Protein AF-A0A6J8BU04-F1 (afdb_monomer_lite)

Structure (mmCIF, N/CA/C/O backbone):
data_AF-A0A6J8BU04-F1
#
_entry.id   AF-A0A6J8BU04-F1
#
loop_
_atom_site.group_PDB
_atom_site.id
_atom_site.type_symbol
_atom_site.label_atom_id
_atom_site.label_alt_id
_atom_site.label_comp_id
_atom_site.label_asym_id
_atom_site.label_entity_id
_atom_site.label_seq_id
_atom_site.pdbx_PDB_ins_code
_atom_site.Cartn_x
_atom_site.Cartn_y
_atom_site.Cartn_z
_atom_site.occupancy
_atom_site.B_iso_or_equiv
_atom_site.auth_seq_id
_atom_site.auth_comp_id
_atom_site.auth_asym_id
_atom_site.auth_atom_id
_atom_site.pdbx_PDB_model_num
ATOM 1 N N . MET A 1 1 ? 38.147 21.044 -50.755 1.00 55.94 1 MET A N 1
ATOM 2 C CA . MET A 1 1 ? 38.064 19.935 -49.770 1.00 55.94 1 MET A CA 1
ATOM 3 C C . MET A 1 1 ? 37.287 20.345 -48.526 1.00 55.94 1 MET A C 1
ATOM 5 O O . MET A 1 1 ? 36.680 19.470 -47.942 1.00 55.94 1 MET A O 1
ATOM 9 N N . SER A 1 2 ? 37.240 21.634 -48.174 1.00 59.62 2 SER A N 1
ATOM 10 C CA . SER A 1 2 ? 36.394 22.195 -47.107 1.00 59.62 2 SER A CA 1
ATOM 11 C C . SER A 1 2 ? 34.892 22.195 -47.429 1.00 59.62 2 SER A C 1
ATOM 13 O O . SER A 1 2 ? 34.082 21.937 -46.553 1.00 59.62 2 SER A O 1
ATOM 15 N N . ASP A 1 3 ? 34.509 22.397 -48.694 1.00 59.50 3 ASP A N 1
ATOM 16 C CA . ASP A 1 3 ? 33.094 22.616 -49.050 1.00 59.50 3 ASP A CA 1
ATOM 17 C C . ASP A 1 3 ? 32.226 21.342 -48.978 1.00 59.50 3 ASP A C 1
ATOM 19 O O . ASP A 1 3 ? 31.015 21.415 -48.807 1.00 59.50 3 ASP A O 1
ATOM 23 N N . VAL A 1 4 ? 32.844 20.158 -49.070 1.00 63.56 4 VAL A N 1
ATOM 24 C CA . VAL A 1 4 ? 32.139 18.861 -48.992 1.00 63.56 4 VAL A CA 1
ATOM 25 C C . VAL A 1 4 ? 31.807 18.496 -47.542 1.00 63.56 4 VAL A C 1
ATOM 27 O O . VAL A 1 4 ? 30.801 17.841 -47.276 1.00 63.56 4 VAL A O 1
ATOM 30 N N . GLU A 1 5 ? 32.637 18.932 -46.593 1.00 63.62 5 GLU A N 1
ATOM 31 C CA . GLU A 1 5 ? 32.407 18.703 -45.165 1.00 63.62 5 GLU A CA 1
ATOM 32 C C . GLU A 1 5 ? 31.287 19.613 -44.642 1.00 63.62 5 GLU A C 1
ATOM 34 O O . GLU A 1 5 ? 30.435 19.157 -43.879 1.00 63.62 5 GLU A O 1
ATOM 39 N N . ASP A 1 6 ? 31.207 20.854 -45.130 1.00 71.81 6 ASP A N 1
ATOM 40 C CA . ASP A 1 6 ? 30.134 21.793 -44.777 1.00 71.81 6 ASP A CA 1
ATOM 41 C C . ASP A 1 6 ? 28.757 21.343 -45.306 1.00 71.81 6 ASP A C 1
ATOM 43 O O . ASP A 1 6 ? 27.735 21.485 -44.623 1.00 71.81 6 ASP A O 1
ATOM 47 N N . GLU A 1 7 ? 28.708 20.717 -46.485 1.00 80.06 7 GLU A N 1
ATOM 48 C CA . GLU A 1 7 ? 27.471 20.143 -47.028 1.00 80.06 7 GLU A CA 1
ATOM 49 C C . GLU A 1 7 ? 27.013 18.895 -46.248 1.00 80.06 7 GLU A C 1
ATOM 51 O O . GLU A 1 7 ? 25.826 18.722 -45.968 1.00 80.06 7 GLU A O 1
ATOM 56 N N . ALA A 1 8 ? 27.947 18.063 -45.781 1.00 81.12 8 ALA A N 1
ATOM 57 C CA . ALA A 1 8 ? 27.615 16.928 -44.919 1.00 81.12 8 ALA A CA 1
ATOM 58 C C . ALA A 1 8 ? 27.100 17.374 -43.536 1.00 81.12 8 ALA A C 1
ATOM 60 O O . ALA A 1 8 ? 26.143 16.803 -43.009 1.00 81.12 8 ALA A O 1
ATOM 61 N N . VAL A 1 9 ? 27.689 18.421 -42.946 1.00 83.12 9 VAL A N 1
ATOM 62 C CA . VAL A 1 9 ? 27.244 18.959 -41.648 1.00 83.12 9 VAL A CA 1
ATOM 63 C C . VAL A 1 9 ? 25.862 19.607 -41.752 1.00 83.12 9 VAL A C 1
ATOM 65 O O . VAL A 1 9 ? 25.044 19.459 -40.840 1.00 83.12 9 VAL A O 1
ATOM 68 N N . THR A 1 10 ? 25.568 20.298 -42.854 1.00 84.44 10 THR A N 1
ATOM 69 C CA . THR A 1 10 ? 24.240 20.890 -43.085 1.00 84.44 10 THR A CA 1
ATOM 70 C C . THR A 1 10 ? 23.167 19.822 -43.291 1.00 84.44 10 THR A C 1
ATOM 72 O O . THR A 1 10 ? 22.124 19.899 -42.639 1.00 84.44 10 THR A O 1
ATOM 75 N N . GLN A 1 11 ? 23.449 18.767 -44.062 1.00 87.50 11 GLN A N 1
ATOM 76 C CA . GLN A 1 11 ? 22.542 17.621 -44.218 1.00 87.50 11 GLN A CA 1
ATOM 77 C C . GLN A 1 11 ? 22.253 16.917 -42.883 1.00 87.50 11 GLN A C 1
ATOM 79 O O . GLN A 1 11 ? 21.094 16.656 -42.554 1.00 87.50 11 GLN A O 1
ATOM 84 N N . LEU A 1 12 ? 23.284 16.683 -42.063 1.00 88.25 12 LEU A N 1
ATOM 85 C CA . LEU A 1 12 ? 23.114 16.096 -40.729 1.00 88.25 12 LEU A CA 1
ATOM 86 C C . LEU A 1 12 ? 22.276 16.988 -39.807 1.00 88.25 12 LEU A C 1
ATOM 88 O O . LEU A 1 12 ? 21.479 16.488 -39.012 1.00 88.25 12 LEU A O 1
ATOM 92 N N . ARG A 1 13 ? 22.427 18.312 -39.905 1.00 90.25 13 ARG A N 1
ATOM 93 C CA . ARG A 1 13 ? 21.648 19.259 -39.099 1.00 90.25 13 ARG A CA 1
ATOM 94 C C . ARG A 1 13 ? 20.166 19.231 -39.461 1.00 90.25 13 ARG A C 1
ATOM 96 O O . ARG A 1 13 ? 19.329 19.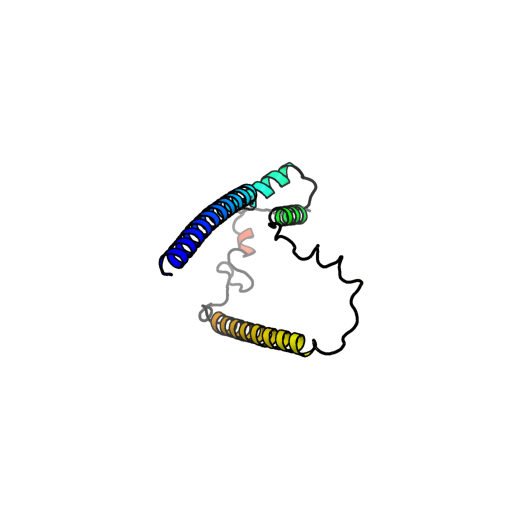206 -38.559 1.00 90.25 13 ARG A O 1
ATOM 103 N N . GLU A 1 14 ? 19.852 19.189 -40.753 1.00 93.06 14 GLU A N 1
ATOM 104 C CA . GLU A 1 14 ? 18.475 19.054 -41.238 1.00 93.06 14 GLU A CA 1
ATOM 105 C C . GLU A 1 14 ? 17.851 17.717 -40.823 1.00 93.06 14 GLU A C 1
ATOM 107 O O . GLU A 1 14 ? 16.676 17.663 -40.454 1.00 93.06 14 GLU A O 1
ATOM 112 N N . GLU A 1 15 ? 18.625 16.633 -40.839 1.00 93.69 15 GLU A N 1
ATOM 113 C CA . GLU A 1 15 ? 18.147 15.314 -40.427 1.00 93.69 15 GLU A CA 1
ATOM 114 C C . GLU A 1 15 ? 17.864 15.247 -38.920 1.00 93.69 15 GLU A C 1
ATOM 116 O O . GLU A 1 15 ? 16.813 14.747 -38.509 1.00 93.69 15 GLU A O 1
ATOM 121 N N . VAL A 1 16 ? 18.722 15.848 -38.089 1.00 93.06 16 VAL A N 1
ATOM 122 C CA . VAL A 1 16 ? 18.469 16.000 -36.645 1.00 93.06 16 VAL A CA 1
ATOM 123 C C . VAL A 1 16 ? 17.201 16.818 -36.386 1.00 93.06 16 VAL A C 1
ATOM 125 O O . VAL A 1 16 ? 16.413 16.465 -35.505 1.00 93.06 16 VAL A O 1
ATOM 128 N N . GLU A 1 17 ? 16.960 17.879 -37.157 1.00 94.19 17 GLU A N 1
ATOM 129 C CA . GLU A 1 17 ? 15.756 18.702 -37.014 1.00 94.19 17 GLU A CA 1
ATOM 130 C C . GLU A 1 17 ? 14.484 17.940 -37.426 1.00 94.19 17 GLU A C 1
ATOM 132 O O . GLU A 1 17 ? 13.478 17.984 -36.710 1.00 94.19 17 GLU A O 1
ATOM 137 N N . ARG A 1 18 ? 14.542 17.139 -38.500 1.00 93.38 18 ARG A N 1
ATOM 138 C CA . ARG A 1 18 ? 13.445 16.233 -38.897 1.00 93.38 18 ARG A CA 1
ATOM 139 C C . ARG A 1 18 ? 13.145 15.190 -37.821 1.00 93.38 18 ARG A C 1
ATOM 141 O O . ARG A 1 18 ? 11.980 14.991 -37.471 1.00 93.38 18 ARG A O 1
ATOM 148 N N . LEU A 1 19 ? 14.176 14.560 -37.257 1.00 91.38 19 LEU A N 1
ATOM 149 C CA . LEU A 1 19 ? 14.015 13.584 -36.176 1.00 91.38 19 LEU A CA 1
ATOM 150 C C . LEU A 1 19 ? 13.428 14.232 -34.913 1.00 91.38 19 LEU A C 1
ATOM 152 O O . LEU A 1 19 ? 12.555 13.645 -34.273 1.00 91.38 19 LEU A O 1
ATOM 156 N N . ALA A 1 20 ? 13.825 15.464 -34.586 1.00 92.25 20 ALA A N 1
ATOM 157 C CA . ALA A 1 20 ? 13.276 16.197 -33.448 1.00 92.25 20 ALA A CA 1
ATOM 158 C C . ALA A 1 20 ? 11.774 16.503 -33.604 1.00 92.25 20 ALA A C 1
ATOM 160 O O . ALA A 1 20 ? 11.029 16.433 -32.624 1.00 92.25 20 ALA A O 1
ATOM 161 N N . VAL A 1 21 ? 11.310 16.815 -34.821 1.00 92.56 21 VAL A N 1
ATOM 162 C CA . VAL A 1 21 ? 9.875 17.000 -35.108 1.00 92.56 21 VAL A CA 1
ATOM 163 C C . VAL A 1 21 ? 9.110 15.685 -34.943 1.00 92.56 21 VAL A C 1
ATOM 165 O O . VAL A 1 21 ? 8.061 15.670 -34.298 1.00 92.56 21 VAL A O 1
ATOM 168 N N . MET A 1 22 ? 9.656 14.571 -35.439 1.00 88.75 22 MET A N 1
ATOM 169 C CA . MET A 1 22 ? 9.027 13.253 -35.290 1.00 88.75 22 MET A CA 1
ATOM 170 C C . MET A 1 22 ? 8.901 12.816 -33.826 1.00 88.75 22 MET A C 1
ATOM 172 O O . MET A 1 22 ? 7.858 12.290 -33.436 1.00 88.75 22 MET A O 1
ATOM 176 N N . VAL A 1 23 ? 9.929 13.054 -33.004 1.00 88.31 23 VAL A N 1
ATOM 177 C CA . VAL A 1 23 ? 9.892 12.734 -31.566 1.00 88.31 23 VAL A CA 1
ATOM 178 C C . VAL A 1 23 ? 8.818 13.558 -30.848 1.00 88.31 23 VAL A C 1
ATOM 180 O O . VAL A 1 23 ? 8.025 12.994 -30.097 1.00 88.31 23 VAL A O 1
ATOM 183 N N . LYS A 1 24 ? 8.703 14.862 -31.142 1.00 89.00 24 LYS A N 1
ATOM 184 C CA . LYS A 1 24 ? 7.641 15.713 -30.568 1.00 89.00 24 LYS A CA 1
ATOM 185 C C . LYS A 1 24 ? 6.238 15.221 -30.929 1.00 89.00 24 LYS A C 1
ATOM 187 O O . LYS A 1 24 ? 5.354 15.206 -30.076 1.00 89.00 24 LYS A O 1
ATOM 192 N N . GLU A 1 25 ? 6.027 14.784 -32.170 1.00 90.56 25 GLU A N 1
ATOM 193 C CA . GLU A 1 25 ? 4.729 14.252 -32.599 1.00 90.56 25 GLU A CA 1
ATOM 194 C C . GLU A 1 25 ? 4.388 12.922 -31.898 1.00 90.56 25 GLU A C 1
ATOM 196 O O . GLU A 1 25 ? 3.223 12.656 -31.582 1.00 90.56 25 GLU A O 1
ATOM 201 N N . GLN A 1 26 ? 5.394 12.085 -31.623 1.00 77.81 26 GLN A N 1
ATOM 202 C CA . GLN A 1 26 ? 5.219 10.862 -30.836 1.00 77.81 26 GLN A CA 1
ATOM 203 C C . GLN A 1 26 ? 4.873 11.169 -29.373 1.00 77.81 26 GLN A C 1
ATOM 205 O O . GLN A 1 26 ? 3.938 10.565 -28.844 1.00 77.81 26 GLN A O 1
ATOM 210 N N . ASP A 1 27 ? 5.536 12.146 -28.751 1.00 79.12 27 ASP A N 1
ATOM 211 C CA . ASP A 1 27 ? 5.244 12.571 -27.375 1.00 79.12 27 ASP A CA 1
ATOM 212 C C . ASP A 1 27 ? 3.820 13.134 -27.235 1.00 79.12 27 ASP A C 1
ATOM 214 O O . ASP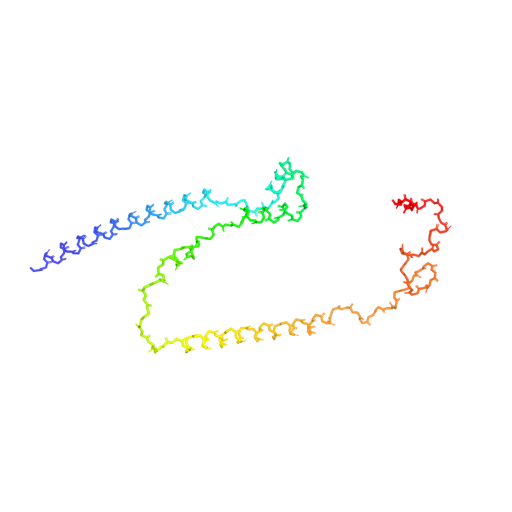 A 1 27 ? 3.100 12.797 -26.291 1.00 79.12 27 ASP A O 1
ATOM 218 N N . GLU A 1 28 ? 3.354 13.926 -28.206 1.00 81.38 28 GLU A N 1
ATOM 219 C CA . GLU A 1 28 ? 1.967 14.406 -28.229 1.00 81.38 28 GLU A CA 1
ATOM 220 C C . GLU A 1 28 ? 0.946 13.269 -28.388 1.00 81.38 28 GLU A C 1
ATOM 222 O O . GLU A 1 28 ? -0.141 13.315 -27.799 1.00 81.38 28 GLU A O 1
ATOM 227 N N . LYS A 1 29 ? 1.266 12.238 -29.182 1.00 77.00 29 LYS A N 1
ATOM 228 C CA . LYS A 1 29 ? 0.412 11.048 -29.337 1.00 77.00 29 LYS A CA 1
ATOM 229 C C . LYS A 1 29 ? 0.347 10.237 -28.042 1.00 77.00 29 LYS A C 1
ATOM 231 O O . LYS A 1 29 ? -0.745 9.799 -27.674 1.00 77.00 29 LYS A O 1
ATOM 236 N N . LEU A 1 30 ? 1.464 10.098 -27.327 1.00 65.44 30 LEU A N 1
ATOM 237 C CA . LEU A 1 30 ? 1.515 9.430 -26.022 1.00 65.44 30 LEU A CA 1
ATOM 238 C C . LEU A 1 30 ? 0.713 10.201 -24.960 1.00 65.44 30 LEU A C 1
ATOM 240 O O . LEU A 1 30 ? -0.138 9.610 -24.295 1.00 65.44 30 LEU A O 1
ATOM 244 N N . GLN A 1 31 ? 0.857 11.529 -24.879 1.00 64.44 31 GLN A N 1
ATOM 245 C CA . GLN A 1 31 ? 0.071 12.355 -23.946 1.00 64.44 31 GLN A CA 1
ATOM 246 C C . GLN A 1 31 ? -1.444 12.276 -24.201 1.00 64.44 31 GLN A C 1
ATOM 248 O O . GLN A 1 31 ? -2.242 12.267 -23.258 1.00 64.44 31 GLN A O 1
ATOM 253 N N . LYS A 1 32 ? -1.866 12.191 -25.470 1.00 68.62 32 LYS A N 1
ATOM 254 C CA . LYS A 1 32 ? -3.284 12.015 -25.831 1.00 68.62 32 LYS A CA 1
ATOM 255 C C . LYS A 1 32 ? -3.809 10.629 -25.433 1.00 68.62 32 LYS A C 1
ATOM 257 O O . LYS A 1 32 ? -4.953 10.532 -24.990 1.00 68.62 32 LYS A O 1
ATOM 262 N N . GLN A 1 33 ? -2.992 9.577 -25.526 1.00 56.97 33 GLN A N 1
ATOM 263 C CA . GLN A 1 33 ? -3.364 8.227 -25.075 1.00 56.97 33 GLN A CA 1
ATOM 264 C C . GLN A 1 33 ? -3.469 8.117 -23.543 1.00 56.97 33 GLN A C 1
ATOM 266 O O . GLN A 1 33 ? -4.402 7.482 -23.036 1.00 56.97 33 GLN A O 1
ATOM 271 N N . ASP A 1 34 ? -2.592 8.796 -22.803 1.00 52.88 34 ASP A N 1
ATOM 272 C CA . ASP A 1 34 ? -2.616 8.814 -21.333 1.00 52.88 34 ASP A CA 1
ATOM 273 C C . ASP A 1 34 ? -3.845 9.545 -20.761 1.00 52.88 34 ASP A C 1
ATOM 275 O O . ASP A 1 34 ? -4.344 9.193 -19.688 1.00 52.88 34 ASP A O 1
ATOM 279 N N . ASN A 1 35 ? -4.385 10.536 -21.483 1.00 56.16 35 ASN A N 1
ATOM 280 C CA . ASN A 1 35 ? -5.579 11.274 -21.055 1.00 56.16 35 ASN A CA 1
ATOM 281 C C . ASN A 1 35 ? -6.879 10.464 -21.242 1.00 56.16 35 ASN A C 1
ATOM 283 O O . ASN A 1 35 ? -7.789 10.545 -20.420 1.00 56.16 35 ASN A O 1
ATOM 287 N N . VAL A 1 36 ? -6.955 9.627 -22.284 1.00 54.66 36 VAL A N 1
ATOM 288 C CA . VAL A 1 36 ? -8.125 8.766 -22.563 1.00 54.66 36 VAL A CA 1
ATOM 289 C C . VAL A 1 36 ? -8.189 7.556 -21.615 1.00 54.66 36 VAL A C 1
ATOM 291 O O . VAL A 1 36 ? -9.267 7.026 -21.353 1.00 54.66 36 VAL A O 1
ATOM 294 N N . THR A 1 37 ? -7.056 7.147 -21.039 1.00 50.81 37 THR A N 1
ATOM 295 C CA . THR A 1 37 ? -6.948 6.015 -20.097 1.00 50.81 37 THR A CA 1
ATOM 296 C C . THR A 1 37 ? -6.861 6.436 -18.627 1.00 50.81 37 THR A C 1
ATOM 298 O O . THR A 1 37 ? -6.631 5.596 -17.748 1.00 50.81 37 THR A O 1
ATOM 301 N N . ARG A 1 38 ? -7.071 7.723 -18.314 1.00 50.75 38 ARG A N 1
ATOM 302 C CA . ARG A 1 38 ? -7.036 8.213 -16.934 1.00 50.75 38 ARG A CA 1
ATOM 303 C C . ARG A 1 38 ? -8.245 7.696 -16.150 1.00 50.75 38 ARG A C 1
ATOM 305 O O . ARG A 1 38 ? -9.315 8.297 -16.135 1.00 50.75 38 ARG A O 1
ATOM 312 N N . ALA A 1 39 ? -8.050 6.561 -15.481 1.00 55.78 39 ALA A N 1
ATOM 313 C CA . ALA A 1 39 ? -8.975 6.045 -14.482 1.00 55.78 39 ALA A CA 1
ATOM 314 C C . ALA A 1 39 ? -9.279 7.136 -13.435 1.00 55.78 39 ALA A C 1
ATOM 316 O O . ALA A 1 39 ? -8.375 7.899 -13.080 1.00 55.78 39 ALA A O 1
ATOM 317 N N . PRO A 1 40 ? -10.526 7.231 -12.942 1.00 58.97 40 PRO A N 1
ATOM 318 C CA . PRO A 1 40 ? -10.901 8.257 -11.979 1.00 58.97 40 PRO A CA 1
ATOM 319 C C . PRO A 1 40 ? -10.036 8.154 -10.717 1.00 58.97 40 PRO A C 1
ATOM 321 O O . PRO A 1 40 ? -9.877 7.072 -10.154 1.00 58.97 40 PRO A O 1
ATOM 324 N N . ASP A 1 41 ? -9.536 9.299 -10.240 1.00 60.47 41 ASP A N 1
ATOM 325 C CA . ASP A 1 41 ? -8.625 9.409 -9.085 1.00 60.47 41 ASP A CA 1
ATOM 326 C C . ASP A 1 41 ? -9.249 8.889 -7.764 1.00 60.47 41 ASP A C 1
ATOM 328 O O . ASP A 1 41 ? -8.572 8.759 -6.744 1.00 60.47 41 ASP A O 1
ATOM 332 N N . SER A 1 42 ? -10.552 8.574 -7.752 1.00 62.09 42 SER A N 1
ATOM 333 C CA . SER A 1 42 ? -11.258 8.031 -6.594 1.00 62.09 42 SER A CA 1
ATOM 334 C C . SER A 1 42 ? -12.203 6.891 -6.960 1.00 62.09 42 SER A C 1
ATOM 336 O O . SER A 1 42 ? -12.924 6.931 -7.950 1.00 62.09 42 SER A O 1
ATOM 338 N N . ILE A 1 43 ? -12.256 5.903 -6.069 1.00 62.16 43 ILE A N 1
ATOM 339 C CA . ILE A 1 43 ? -13.062 4.675 -6.153 1.00 62.16 43 ILE A CA 1
ATOM 340 C C . ILE A 1 43 ? -14.561 4.941 -5.932 1.00 62.16 43 ILE A C 1
ATOM 342 O O . ILE A 1 43 ? -15.425 4.177 -6.365 1.00 62.16 43 ILE A O 1
ATOM 346 N N . LYS A 1 44 ? -14.881 6.046 -5.249 1.00 64.94 44 LYS A N 1
ATOM 347 C CA . LYS A 1 44 ? -16.229 6.375 -4.764 1.00 64.94 44 LYS A CA 1
ATOM 348 C C . LYS A 1 44 ? -17.299 6.459 -5.871 1.00 64.94 44 LYS A C 1
ATOM 350 O O . LYS A 1 44 ? -18.365 5.882 -5.664 1.00 64.94 44 LYS A O 1
ATOM 355 N N . PRO A 1 45 ? -17.058 7.096 -7.036 1.00 65.38 45 PRO A N 1
ATOM 356 C CA . PRO A 1 45 ? -18.054 7.186 -8.106 1.00 65.38 45 PRO A CA 1
ATOM 357 C C . PRO A 1 45 ? -18.345 5.821 -8.744 1.00 65.38 45 PRO A C 1
ATOM 359 O O . PRO A 1 45 ? -19.499 5.493 -9.004 1.00 65.38 45 PRO A O 1
ATOM 362 N N . VAL A 1 46 ? -17.307 4.998 -8.933 1.00 62.72 46 VAL A N 1
ATOM 363 C CA . VAL A 1 46 ? -17.406 3.660 -9.543 1.00 62.72 46 VAL A CA 1
ATOM 364 C C . VAL A 1 46 ? -18.168 2.699 -8.631 1.00 62.72 46 VAL A C 1
ATOM 366 O O . VAL A 1 46 ? -19.069 1.995 -9.083 1.00 62.72 46 VAL A O 1
ATOM 369 N N . VAL A 1 47 ? -17.869 2.710 -7.328 1.00 64.19 47 VAL A N 1
ATOM 370 C CA . VAL A 1 47 ? -18.595 1.894 -6.342 1.00 64.19 47 VAL A CA 1
ATOM 371 C C . VAL A 1 47 ? -20.056 2.319 -6.257 1.00 64.19 47 VAL A C 1
ATOM 373 O O . VAL A 1 47 ? -20.929 1.461 -6.308 1.00 64.19 47 VAL A O 1
ATOM 376 N N . MET A 1 48 ? -20.341 3.624 -6.217 1.00 62.66 48 MET A N 1
ATOM 377 C CA . MET A 1 48 ? -21.717 4.129 -6.175 1.00 62.66 48 MET A CA 1
ATOM 378 C C . MET A 1 48 ? -22.530 3.714 -7.413 1.00 62.66 48 MET A C 1
ATOM 380 O O . MET A 1 48 ? -23.706 3.366 -7.294 1.00 62.66 48 MET A O 1
ATOM 384 N N . MET A 1 49 ? -21.911 3.718 -8.597 1.00 57.78 49 MET A N 1
ATOM 385 C CA . MET A 1 49 ? -22.555 3.313 -9.849 1.00 57.78 49 MET A CA 1
ATOM 386 C C . MET A 1 49 ? -22.790 1.794 -9.915 1.00 57.78 49 MET A C 1
ATOM 388 O O . MET A 1 49 ? -23.867 1.357 -10.324 1.00 57.78 49 MET A O 1
ATOM 392 N N . ASN A 1 50 ? -21.836 0.992 -9.435 1.00 59.38 50 ASN A N 1
ATOM 393 C CA . ASN A 1 50 ? -21.961 -0.467 -9.392 1.00 59.38 50 ASN A CA 1
ATOM 394 C C . ASN A 1 50 ? -22.936 -0.943 -8.302 1.00 59.38 50 ASN A C 1
ATOM 396 O O . ASN A 1 50 ? -23.679 -1.892 -8.537 1.00 59.38 50 ASN A O 1
ATOM 400 N N . SER A 1 51 ? -23.037 -0.244 -7.164 1.00 62.31 51 SER A N 1
ATOM 401 C CA . SER A 1 51 ? -24.064 -0.507 -6.140 1.00 62.31 51 SER A CA 1
ATOM 402 C C . SER A 1 51 ? -25.490 -0.359 -6.680 1.00 62.31 51 SER A C 1
ATOM 404 O O . SER A 1 51 ? -26.390 -1.048 -6.215 1.00 62.31 51 SER A O 1
ATOM 406 N N . ARG A 1 52 ? -25.711 0.517 -7.672 1.00 61.84 52 ARG A N 1
ATOM 407 C CA . ARG A 1 52 ? -27.024 0.695 -8.322 1.00 61.84 52 ARG A CA 1
ATOM 408 C C . ARG A 1 52 ? -27.301 -0.318 -9.436 1.00 61.84 52 ARG A C 1
ATOM 410 O O . ARG A 1 52 ? -28.461 -0.562 -9.742 1.00 61.84 52 ARG A O 1
ATOM 417 N N . ARG A 1 53 ? -26.261 -0.882 -10.057 1.00 58.12 53 ARG A N 1
ATOM 418 C CA . ARG A 1 53 ? -26.372 -1.826 -11.187 1.00 58.12 53 ARG A CA 1
ATOM 419 C C . ARG A 1 53 ? -26.281 -3.299 -10.777 1.00 58.12 53 ARG A C 1
ATOM 421 O O . ARG A 1 53 ? -26.553 -4.166 -11.600 1.00 58.12 53 ARG A O 1
ATOM 428 N N . SER A 1 54 ? -25.883 -3.601 -9.542 1.00 56.72 54 SER A N 1
ATOM 429 C CA . SER A 1 54 ? -25.659 -4.977 -9.079 1.00 56.72 54 SER A CA 1
ATOM 430 C C . SER A 1 54 ? -26.032 -5.139 -7.596 1.00 56.72 54 SER A C 1
ATOM 432 O O . SER A 1 54 ? -25.138 -5.251 -6.758 1.00 56.72 54 SER A O 1
ATOM 434 N N . PRO A 1 55 ? -27.334 -5.141 -7.246 1.00 63.81 55 PRO A N 1
ATOM 435 C CA . PRO A 1 55 ? -27.787 -5.228 -5.852 1.00 63.81 55 PRO A CA 1
ATOM 436 C C . PRO A 1 55 ? -27.556 -6.605 -5.208 1.00 63.81 55 PRO A C 1
ATOM 438 O O . PRO A 1 55 ? -27.653 -6.732 -3.993 1.00 63.81 55 PRO A O 1
ATOM 441 N N . GLU A 1 56 ? -27.255 -7.633 -6.004 1.00 71.31 56 GLU A N 1
ATOM 442 C CA . GLU A 1 56 ? -27.140 -9.021 -5.538 1.00 71.31 56 GLU A CA 1
ATOM 443 C C . GLU A 1 56 ? -25.733 -9.394 -5.039 1.00 71.31 56 GLU A C 1
ATOM 445 O O . GLU A 1 56 ? -25.541 -10.417 -4.384 1.00 71.31 56 GLU A O 1
ATOM 450 N N . LEU A 1 57 ? -24.727 -8.564 -5.334 1.00 65.88 57 LEU A N 1
ATOM 451 C CA . LEU A 1 57 ? -23.344 -8.846 -4.963 1.00 65.88 57 LEU A CA 1
ATOM 452 C C . LEU A 1 57 ? -23.068 -8.389 -3.534 1.00 65.88 57 LEU A C 1
ATOM 454 O O . LEU A 1 57 ? -23.372 -7.257 -3.144 1.00 65.88 57 LEU A O 1
ATOM 458 N N . LYS A 1 58 ? -22.411 -9.252 -2.759 1.00 80.50 58 LYS A N 1
ATOM 459 C CA . LYS A 1 58 ? -21.963 -8.902 -1.407 1.00 80.50 58 LYS A CA 1
ATOM 460 C C . LYS A 1 58 ? -20.944 -7.761 -1.482 1.00 80.50 58 LYS A C 1
ATOM 462 O O . LYS A 1 58 ? -20.166 -7.664 -2.429 1.00 80.50 58 LYS A O 1
ATOM 467 N N . PHE A 1 59 ? -20.899 -6.919 -0.447 1.00 76.69 59 PHE A N 1
ATOM 468 C CA . PHE A 1 59 ? -20.025 -5.736 -0.373 1.00 76.69 59 PHE A CA 1
ATOM 469 C C . PHE A 1 59 ? -18.568 -6.013 -0.790 1.00 76.69 59 PHE A C 1
ATOM 471 O O . PHE A 1 59 ? -17.968 -5.228 -1.522 1.00 76.69 59 PHE A O 1
ATOM 478 N N . PHE A 1 60 ? -18.015 -7.150 -0.360 1.00 69.75 60 PHE A N 1
ATOM 479 C CA . PHE A 1 60 ? -16.652 -7.560 -0.689 1.00 69.75 60 PHE A CA 1
ATOM 480 C C . PHE A 1 60 ? -16.468 -7.891 -2.178 1.00 69.75 60 PHE A C 1
ATOM 482 O O . PHE A 1 60 ? -15.488 -7.452 -2.765 1.00 69.75 60 PHE A O 1
ATOM 489 N N . GLU A 1 61 ? -17.435 -8.545 -2.826 1.00 78.88 61 GLU A N 1
ATOM 490 C CA . GLU A 1 61 ? -17.396 -8.841 -4.268 1.00 78.88 61 GLU A CA 1
ATOM 491 C C . GLU A 1 61 ? -17.545 -7.574 -5.114 1.00 78.88 61 GLU A C 1
ATOM 493 O O . GLU A 1 61 ? -16.892 -7.422 -6.147 1.00 78.88 61 GLU A O 1
ATOM 498 N N . LEU A 1 62 ? -18.380 -6.635 -4.661 1.00 78.94 62 LEU A N 1
ATOM 499 C CA . LEU A 1 62 ? -18.540 -5.337 -5.309 1.00 78.94 62 LEU A CA 1
ATOM 500 C C . LEU A 1 62 ? -17.255 -4.506 -5.215 1.00 78.94 62 LEU A C 1
ATOM 502 O O . LEU A 1 62 ? -16.840 -3.890 -6.199 1.00 78.94 62 LEU A O 1
ATOM 506 N N . ARG A 1 63 ? -16.614 -4.510 -4.040 1.00 80.81 63 ARG A N 1
ATOM 507 C CA . ARG A 1 63 ? -15.318 -3.865 -3.811 1.00 80.81 63 ARG A CA 1
ATOM 508 C C . ARG A 1 63 ? -14.241 -4.497 -4.684 1.00 80.81 63 ARG A C 1
ATOM 510 O O . ARG A 1 63 ? -13.515 -3.764 -5.342 1.00 80.81 63 ARG A O 1
ATOM 517 N N . ASP A 1 64 ? -14.149 -5.820 -4.716 1.00 76.31 64 ASP A N 1
ATOM 518 C CA . ASP A 1 64 ? -13.101 -6.524 -5.458 1.00 76.31 64 ASP A CA 1
ATOM 519 C C . ASP A 1 64 ? -13.280 -6.344 -6.974 1.00 76.31 64 ASP A C 1
ATOM 521 O O . ASP A 1 64 ? -12.304 -6.092 -7.684 1.00 76.31 64 ASP A O 1
ATOM 525 N N . LYS A 1 65 ? -14.529 -6.319 -7.465 1.00 75.62 65 LYS A N 1
ATOM 526 C CA . LYS A 1 65 ? -14.838 -5.878 -8.834 1.00 75.62 65 LYS A CA 1
ATOM 527 C C . LYS A 1 65 ? -14.426 -4.424 -9.054 1.00 75.62 65 LYS A C 1
ATOM 529 O O . LYS A 1 65 ? -13.724 -4.145 -10.014 1.00 75.62 65 LYS A O 1
ATOM 534 N N . ALA A 1 66 ? -14.774 -3.494 -8.169 1.00 78.19 66 ALA A N 1
ATOM 535 C CA . ALA A 1 66 ? -14.349 -2.101 -8.321 1.00 78.19 66 ALA A CA 1
ATOM 536 C C . ALA A 1 66 ? -12.813 -1.956 -8.347 1.00 78.19 66 ALA A C 1
ATOM 538 O O . ALA A 1 66 ? -12.288 -1.219 -9.176 1.00 78.19 66 ALA A O 1
ATOM 539 N N . VAL A 1 67 ? -12.083 -2.700 -7.508 1.00 75.94 67 VAL A N 1
ATOM 540 C CA . VAL A 1 67 ? -10.609 -2.727 -7.493 1.00 75.94 67 VAL A CA 1
ATOM 541 C C . VAL A 1 67 ? -10.047 -3.298 -8.796 1.00 75.94 67 VAL A C 1
ATOM 543 O O . VAL A 1 67 ? -9.080 -2.750 -9.316 1.00 75.94 67 VAL A O 1
ATOM 546 N N . HIS A 1 68 ? -10.653 -4.348 -9.357 1.00 77.06 68 HIS A N 1
ATOM 547 C CA . HIS A 1 68 ? -10.254 -4.897 -10.656 1.00 77.06 68 HIS A CA 1
ATOM 548 C C . HIS A 1 68 ? -10.414 -3.874 -11.790 1.00 77.06 68 HIS A C 1
ATOM 550 O O . HIS A 1 68 ? -9.511 -3.724 -12.602 1.00 77.06 68 HIS A O 1
ATOM 556 N N . TRP A 1 69 ? -11.517 -3.121 -11.804 1.00 66.12 69 TRP A N 1
ATOM 557 C CA . TRP A 1 69 ? -11.767 -2.069 -12.799 1.00 66.12 69 TRP A CA 1
ATOM 558 C C . TRP A 1 69 ? -10.833 -0.862 -12.652 1.00 66.12 69 TRP A C 1
ATOM 560 O O . TRP A 1 69 ? -10.503 -0.202 -13.633 1.00 66.12 69 TRP A O 1
ATOM 570 N N . LEU A 1 70 ? -10.413 -0.559 -11.424 1.00 72.19 70 LEU A N 1
ATOM 571 C CA . LEU A 1 70 ? -9.487 0.536 -11.130 1.00 72.19 70 LEU A CA 1
ATOM 572 C C . LEU A 1 70 ? -8.023 0.143 -11.293 1.00 72.19 70 LEU A C 1
ATOM 574 O O . LEU A 1 70 ? -7.151 1.016 -11.331 1.00 72.19 70 LEU A O 1
ATOM 578 N N . ARG A 1 71 ? -7.733 -1.159 -11.371 1.00 74.00 71 ARG A N 1
ATOM 579 C CA . ARG A 1 71 ? -6.401 -1.641 -11.692 1.00 74.00 71 ARG A CA 1
ATOM 580 C C . ARG A 1 71 ? -6.116 -1.201 -13.123 1.00 74.00 71 ARG A C 1
ATOM 582 O O . ARG A 1 71 ? -6.633 -1.784 -14.069 1.00 74.00 71 ARG A O 1
ATOM 589 N N . ARG A 1 72 ? -5.301 -0.147 -13.269 1.00 57.72 72 ARG A N 1
ATOM 590 C CA . ARG A 1 72 ? -4.722 0.227 -14.563 1.00 57.72 72 ARG A CA 1
ATOM 591 C C . ARG A 1 72 ? -4.203 -1.057 -15.218 1.00 57.72 72 ARG A C 1
ATOM 593 O O . ARG A 1 72 ? -3.501 -1.807 -14.526 1.00 57.72 72 ARG A O 1
ATOM 600 N N . PRO A 1 73 ? -4.505 -1.317 -16.501 1.00 53.19 73 PRO A N 1
ATOM 601 C CA . PRO A 1 73 ? -3.760 -2.310 -17.246 1.00 53.19 73 PRO A CA 1
ATOM 602 C C . PRO A 1 73 ? -2.324 -1.790 -17.304 1.00 53.19 73 PRO A C 1
ATOM 604 O O . PRO A 1 73 ? -1.965 -0.959 -18.133 1.00 53.19 73 PRO A O 1
ATOM 607 N N . VAL A 1 74 ? -1.496 -2.215 -16.352 1.00 46.91 74 VAL A N 1
ATOM 608 C CA . VAL A 1 74 ? -0.062 -2.264 -16.591 1.00 46.91 74 VAL A CA 1
ATOM 609 C C . VAL A 1 74 ? 0.064 -3.159 -17.806 1.00 46.91 74 VAL A C 1
ATOM 611 O O . VAL A 1 74 ? -0.418 -4.285 -17.764 1.00 46.91 74 VAL A O 1
ATOM 614 N N . ALA A 1 75 ? 0.591 -2.617 -18.905 1.00 53.69 75 ALA A N 1
ATOM 615 C CA . ALA A 1 75 ? 0.881 -3.386 -20.101 1.00 53.69 75 ALA A CA 1
ATOM 616 C C . ALA A 1 75 ? 1.670 -4.622 -19.663 1.00 53.69 75 ALA A C 1
ATOM 618 O O . ALA A 1 75 ? 2.852 -4.541 -19.311 1.00 53.69 75 ALA A O 1
ATOM 619 N N . ASP A 1 76 ? 0.972 -5.751 -19.580 1.00 48.78 76 ASP A N 1
ATOM 620 C CA . ASP A 1 76 ? 1.540 -7.001 -19.139 1.00 48.78 76 ASP A CA 1
ATOM 621 C C . ASP A 1 76 ? 2.463 -7.452 -20.265 1.00 48.78 76 ASP A C 1
ATOM 623 O O . ASP A 1 76 ? 2.073 -8.195 -21.159 1.00 48.78 76 ASP A O 1
ATOM 627 N N . LYS A 1 77 ? 3.747 -7.090 -20.170 1.00 52.59 77 LYS A N 1
ATOM 628 C CA . LYS A 1 77 ? 4.833 -7.745 -20.922 1.00 52.59 77 LYS A CA 1
ATOM 629 C C . LYS A 1 77 ? 4.913 -9.260 -20.637 1.00 52.59 77 LYS A C 1
ATOM 631 O O . LYS A 1 77 ? 5.821 -9.927 -21.104 1.00 52.59 77 LYS A O 1
ATOM 636 N N . LYS A 1 78 ? 3.989 -9.811 -19.841 1.00 48.94 78 LYS A N 1
ATOM 637 C CA . LYS A 1 78 ? 3.931 -11.195 -19.376 1.00 48.94 78 LYS A CA 1
ATOM 638 C C . LYS A 1 78 ? 3.042 -12.102 -20.234 1.00 48.94 78 LYS A C 1
ATOM 640 O O . LYS A 1 78 ? 3.167 -13.312 -20.091 1.00 48.94 78 LYS A O 1
ATOM 645 N N . SER A 1 79 ? 2.190 -11.580 -21.126 1.00 47.19 79 SER A N 1
ATOM 646 C CA . SER A 1 79 ? 1.392 -12.441 -22.023 1.00 47.19 79 SER A CA 1
ATOM 647 C C . SER A 1 79 ? 2.099 -12.799 -23.336 1.00 47.19 79 SER A C 1
ATOM 649 O O . SER A 1 79 ? 1.766 -13.823 -23.919 1.00 47.19 79 SER A O 1
ATOM 651 N N . ALA A 1 80 ? 3.116 -12.038 -23.760 1.00 45.53 80 ALA A N 1
ATOM 652 C CA . ALA A 1 80 ? 3.953 -12.389 -24.916 1.00 45.53 80 ALA A CA 1
A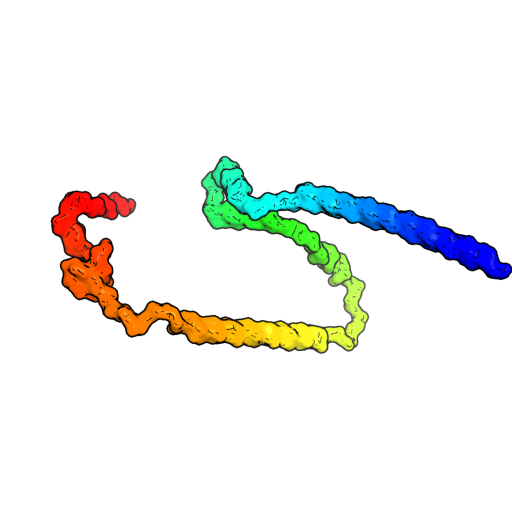TOM 653 C C . ALA A 1 80 ? 5.048 -13.426 -24.584 1.00 45.53 80 ALA A C 1
ATOM 655 O O . ALA A 1 80 ? 5.491 -14.160 -25.454 1.00 45.53 80 ALA A O 1
ATOM 656 N N . ILE A 1 81 ? 5.461 -13.540 -23.315 1.00 48.66 81 ILE A N 1
ATOM 657 C CA . ILE A 1 81 ? 6.584 -14.408 -22.910 1.00 48.66 81 ILE A CA 1
ATOM 658 C C . ILE A 1 81 ? 6.205 -15.901 -22.872 1.00 48.66 81 ILE A C 1
ATOM 660 O O . ILE A 1 81 ? 7.077 -16.755 -22.975 1.00 48.66 81 ILE A O 1
ATOM 664 N N . ASN A 1 82 ? 4.920 -16.256 -22.780 1.00 48.41 82 ASN A N 1
ATOM 665 C CA . ASN A 1 82 ? 4.514 -17.663 -22.648 1.00 48.41 82 ASN A CA 1
ATOM 666 C C . ASN A 1 82 ? 4.313 -18.411 -23.978 1.00 48.41 82 ASN A C 1
ATOM 668 O O . ASN A 1 82 ? 3.960 -19.588 -23.936 1.00 48.41 82 ASN A O 1
ATOM 672 N N . GLN A 1 83 ? 4.535 -17.784 -25.142 1.00 50.59 83 GLN A N 1
ATOM 673 C CA . GLN A 1 83 ? 4.360 -18.453 -26.443 1.00 50.59 83 GLN A CA 1
ATOM 674 C C . GLN A 1 83 ? 5.674 -18.750 -27.191 1.00 50.59 83 GLN A C 1
ATOM 676 O O . GLN A 1 83 ? 5.647 -19.441 -28.202 1.00 50.59 83 GLN A O 1
ATOM 681 N N . GLU A 1 84 ? 6.828 -18.321 -26.671 1.00 49.41 84 GLU A N 1
ATOM 682 C CA . GLU A 1 84 ? 8.132 -18.463 -27.350 1.00 49.41 84 GLU A CA 1
ATOM 683 C C . GLU A 1 84 ? 9.171 -19.284 -26.566 1.00 49.41 84 GLU A C 1
ATOM 685 O O . GLU A 1 84 ? 10.354 -19.277 -26.889 1.00 49.41 84 GLU A O 1
ATOM 690 N N . VAL A 1 85 ? 8.747 -20.051 -25.554 1.00 45.50 85 VAL A N 1
ATOM 691 C CA . VAL A 1 85 ? 9.649 -20.897 -24.742 1.00 45.50 85 VAL A CA 1
ATOM 692 C C . VAL A 1 85 ? 9.352 -22.390 -24.933 1.00 45.50 85 VAL A C 1
ATOM 694 O O . VAL A 1 85 ? 9.253 -23.149 -23.973 1.00 45.50 85 VAL A O 1
ATOM 697 N N . GLN A 1 86 ? 9.186 -22.838 -26.182 1.00 46.62 86 GLN A N 1
ATOM 698 C CA . GLN A 1 86 ? 9.131 -24.275 -26.512 1.00 46.62 86 GLN A CA 1
ATOM 699 C C . GLN A 1 86 ? 10.206 -24.754 -27.498 1.00 46.62 86 GLN A C 1
ATOM 701 O O . GLN A 1 86 ? 10.193 -25.917 -27.891 1.00 46.62 86 GLN A O 1
ATOM 706 N N . SER A 1 87 ? 11.197 -23.931 -27.846 1.00 42.38 87 SER A N 1
ATOM 707 C CA . SER A 1 87 ? 12.255 -24.375 -28.765 1.00 42.38 87 SER A CA 1
ATOM 708 C C . SER A 1 87 ? 13.569 -23.620 -28.586 1.00 42.38 87 SER A C 1
ATOM 710 O O . SER A 1 87 ? 14.051 -22.980 -29.511 1.00 42.38 87 SER A O 1
ATOM 712 N N . ALA A 1 88 ? 14.158 -23.710 -27.391 1.00 43.75 88 ALA A N 1
ATOM 713 C CA . ALA A 1 88 ? 15.593 -23.496 -27.190 1.00 43.75 88 ALA A CA 1
ATOM 714 C C . ALA A 1 88 ? 16.034 -24.083 -25.838 1.00 43.75 88 ALA A C 1
ATOM 716 O O . ALA A 1 88 ? 16.068 -23.389 -24.829 1.00 43.75 88 ALA A O 1
ATOM 717 N N . ASN A 1 89 ? 16.370 -25.372 -25.825 1.00 49.28 89 ASN A N 1
ATOM 718 C CA . ASN A 1 89 ? 17.242 -25.953 -24.807 1.00 49.28 89 ASN A CA 1
ATOM 719 C C . ASN A 1 89 ? 18.420 -26.607 -25.526 1.00 49.28 89 ASN A C 1
ATOM 721 O O . ASN A 1 89 ? 18.300 -27.740 -25.985 1.00 49.28 89 ASN A O 1
ATOM 725 N N . PHE A 1 90 ? 19.539 -25.893 -25.609 1.00 41.91 90 PHE A N 1
ATOM 726 C CA . PHE A 1 90 ? 20.841 -26.437 -25.229 1.00 41.91 90 PHE A CA 1
ATOM 727 C C . PHE A 1 90 ? 21.809 -25.270 -25.012 1.00 41.91 90 PHE A C 1
ATOM 729 O O . PHE A 1 90 ? 21.915 -24.424 -25.891 1.00 41.91 90 PHE A O 1
ATOM 736 N N . GLU A 1 91 ? 22.396 -25.212 -23.815 1.00 39.59 91 GLU A N 1
ATOM 737 C CA . GLU A 1 91 ? 23.698 -24.649 -23.402 1.00 39.59 91 GLU A CA 1
ATOM 738 C C . GLU A 1 91 ? 23.620 -24.539 -21.862 1.00 39.59 91 GLU A C 1
ATOM 740 O O . GLU A 1 91 ? 23.161 -23.556 -21.274 1.00 39.59 91 GLU A O 1
ATOM 745 N N . GLU A 1 92 ? 23.965 -25.645 -21.199 1.00 52.28 92 GLU A N 1
ATOM 746 C CA . GLU A 1 92 ? 24.129 -25.739 -19.749 1.00 52.28 92 GLU A CA 1
ATOM 747 C C . GLU A 1 92 ? 25.398 -24.981 -19.336 1.00 52.28 92 GLU A C 1
ATOM 749 O O . GLU A 1 92 ? 26.498 -25.384 -19.705 1.00 52.28 92 GLU A O 1
ATOM 754 N N . GLY A 1 93 ? 25.287 -23.906 -18.543 1.00 49.28 93 GLY A N 1
ATOM 755 C CA . GLY A 1 93 ? 26.510 -23.302 -17.998 1.00 49.28 93 GLY A CA 1
ATOM 756 C C . GLY A 1 93 ? 26.480 -21.905 -17.387 1.00 49.28 93 GLY A C 1
ATOM 757 O O . GLY A 1 93 ? 27.533 -21.282 -17.323 1.00 49.28 93 GLY A O 1
ATOM 758 N N . GLY A 1 94 ? 25.352 -21.369 -16.907 1.00 51.59 94 GLY A N 1
ATOM 759 C CA . GLY A 1 94 ? 25.422 -20.093 -16.181 1.00 51.59 94 GLY A CA 1
ATOM 760 C C . GLY A 1 94 ? 24.086 -19.483 -15.793 1.00 51.59 94 GLY A C 1
ATOM 761 O O . GLY A 1 94 ? 23.565 -18.646 -16.517 1.00 51.59 94 GLY A O 1
ATOM 762 N N . SER A 1 95 ? 23.518 -19.852 -14.639 1.00 56.06 95 SER A N 1
ATOM 763 C CA . SER A 1 95 ? 22.381 -19.093 -14.067 1.00 56.06 95 SER A CA 1
ATOM 764 C C . SER A 1 95 ? 22.151 -19.241 -12.560 1.00 56.06 95 SER A C 1
ATOM 766 O O . SER A 1 95 ? 21.369 -18.478 -11.995 1.00 56.06 95 SER A O 1
ATOM 768 N N . THR A 1 96 ? 22.849 -20.137 -11.855 1.00 58.22 96 THR A N 1
ATOM 769 C CA . THR A 1 96 ? 22.706 -20.240 -10.389 1.00 58.22 96 THR A CA 1
ATOM 770 C C . THR A 1 96 ? 23.340 -19.058 -9.648 1.00 58.22 96 THR A C 1
ATOM 772 O O . THR A 1 96 ? 22.858 -18.685 -8.581 1.00 58.22 96 THR A O 1
ATOM 775 N N . SER A 1 97 ? 24.364 -18.413 -10.224 1.00 66.38 97 SER A N 1
ATOM 776 C CA . SER A 1 97 ? 25.024 -17.235 -9.640 1.00 66.38 97 SER A CA 1
ATOM 777 C C . SER A 1 97 ? 24.102 -16.017 -9.585 1.00 66.38 97 SER A C 1
ATOM 779 O O . SER A 1 97 ? 23.984 -15.387 -8.537 1.00 66.38 97 SER A O 1
ATOM 781 N N . ASN A 1 98 ? 23.389 -15.735 -10.679 1.00 80.38 98 ASN A N 1
ATOM 782 C CA . ASN A 1 98 ? 22.468 -14.601 -10.775 1.00 80.38 98 ASN A CA 1
ATOM 783 C C . ASN A 1 98 ? 21.285 -14.749 -9.806 1.00 80.38 98 ASN A C 1
ATOM 785 O O . ASN A 1 98 ? 20.886 -13.785 -9.157 1.00 80.38 98 ASN A O 1
ATOM 789 N N . LEU A 1 99 ? 20.756 -15.966 -9.652 1.00 83.38 99 LEU A N 1
ATOM 790 C CA . LEU A 1 99 ? 19.679 -16.260 -8.701 1.00 83.38 99 LEU A CA 1
ATOM 791 C C . LEU A 1 99 ? 20.147 -16.106 -7.249 1.00 83.38 99 LEU A C 1
ATOM 793 O O . LEU A 1 99 ? 19.477 -15.460 -6.447 1.00 83.38 99 LEU A O 1
ATOM 797 N N . LEU A 1 100 ? 21.326 -16.642 -6.930 1.00 88.38 100 LEU A N 1
ATOM 798 C CA . LEU A 1 100 ? 21.924 -16.542 -5.600 1.00 88.38 100 LEU A CA 1
ATOM 799 C C . LEU A 1 100 ? 22.251 -15.090 -5.228 1.00 88.38 100 LEU A C 1
ATOM 801 O O . LEU A 1 100 ? 22.089 -14.692 -4.075 1.00 88.38 100 LEU A O 1
ATOM 805 N N . GLU A 1 101 ? 22.656 -14.273 -6.197 1.00 85.31 101 GLU A N 1
ATOM 806 C CA . GLU A 1 101 ? 22.881 -12.846 -5.982 1.00 85.31 101 GLU A CA 1
ATOM 807 C C . GLU A 1 101 ? 21.570 -12.080 -5.744 1.00 85.31 101 GLU A C 1
ATOM 809 O O . GLU A 1 101 ? 21.498 -11.240 -4.844 1.00 85.31 101 GLU A O 1
ATOM 814 N N . VAL A 1 102 ? 20.509 -12.394 -6.491 1.00 88.00 102 VAL A N 1
ATOM 815 C CA . VAL A 1 102 ? 19.175 -11.810 -6.274 1.00 88.00 102 VAL A CA 1
ATOM 816 C C . VAL A 1 102 ? 18.632 -12.172 -4.892 1.00 88.00 102 VAL A C 1
ATOM 818 O O . VAL A 1 102 ? 18.140 -11.286 -4.193 1.00 88.00 102 VAL A O 1
ATOM 821 N N . VAL A 1 103 ? 18.771 -13.429 -4.466 1.00 92.88 103 VAL A N 1
ATOM 822 C CA . VAL A 1 103 ? 18.344 -13.881 -3.132 1.00 92.88 103 VAL A CA 1
ATOM 823 C C . VAL A 1 103 ? 19.118 -13.142 -2.039 1.00 92.88 103 VAL A C 1
ATOM 825 O O . VAL A 1 103 ? 18.498 -12.548 -1.162 1.00 92.88 103 VAL A O 1
ATOM 828 N N . LYS A 1 104 ? 20.449 -13.034 -2.145 1.00 91.94 104 LYS A N 1
ATOM 829 C CA . LYS A 1 104 ? 21.268 -12.256 -1.193 1.00 91.94 104 LYS A CA 1
ATOM 830 C C . LYS A 1 104 ? 20.860 -10.782 -1.112 1.00 91.94 104 LYS A C 1
ATOM 832 O O . LYS A 1 104 ? 20.829 -10.193 -0.031 1.00 91.94 104 LYS A O 1
ATOM 837 N N . ARG A 1 105 ? 20.530 -10.160 -2.249 1.00 90.75 105 ARG A N 1
ATOM 838 C CA . ARG A 1 105 ? 20.026 -8.773 -2.277 1.00 90.75 105 ARG A CA 1
ATOM 839 C C . ARG A 1 105 ? 18.665 -8.655 -1.584 1.00 90.75 105 ARG A C 1
ATOM 841 O O . ARG A 1 105 ? 18.430 -7.668 -0.887 1.00 90.75 105 ARG A O 1
ATOM 848 N N . GLN A 1 106 ? 17.788 -9.645 -1.753 1.00 92.19 106 GLN A N 1
ATOM 849 C CA . GLN A 1 106 ? 16.493 -9.700 -1.068 1.00 92.19 106 GLN A CA 1
ATOM 850 C C . GLN A 1 106 ? 16.660 -9.902 0.444 1.00 92.19 106 GLN A C 1
ATOM 852 O O . GLN A 1 106 ? 16.012 -9.197 1.215 1.00 92.19 106 GLN A O 1
ATOM 857 N N . GLU A 1 107 ? 17.573 -10.772 0.877 1.00 93.81 107 GLU A N 1
ATOM 858 C CA . GLU A 1 107 ? 17.877 -11.012 2.296 1.00 93.81 107 GLU A CA 1
ATOM 859 C C . GLU A 1 107 ? 18.311 -9.725 3.010 1.00 93.81 107 GLU A C 1
ATOM 861 O O . GLU A 1 107 ? 17.731 -9.356 4.032 1.00 93.81 107 GLU A O 1
ATOM 866 N N . ALA A 1 108 ? 19.245 -8.969 2.422 1.00 93.19 108 ALA A N 1
ATOM 867 C CA . ALA A 1 108 ? 19.698 -7.694 2.984 1.00 93.19 108 ALA A CA 1
ATOM 868 C C . ALA A 1 108 ? 18.572 -6.645 3.067 1.00 93.19 108 ALA A C 1
ATOM 870 O O . ALA A 1 108 ? 18.536 -5.814 3.979 1.00 93.19 108 ALA A O 1
ATOM 871 N N . MET A 1 109 ? 17.641 -6.659 2.109 1.00 92.62 109 MET A N 1
ATOM 872 C CA . MET A 1 109 ? 16.483 -5.765 2.124 1.00 92.62 109 MET A CA 1
ATOM 873 C C . MET A 1 109 ? 15.508 -6.127 3.251 1.00 92.62 109 MET A C 1
ATOM 875 O O . MET A 1 109 ? 15.041 -5.232 3.959 1.00 92.62 109 MET A O 1
ATOM 879 N N . ILE A 1 110 ? 15.238 -7.419 3.441 1.00 93.38 110 ILE A N 1
ATOM 880 C CA . ILE A 1 110 ? 14.359 -7.931 4.501 1.00 93.38 110 ILE A CA 1
ATOM 881 C C . ILE A 1 110 ? 14.960 -7.638 5.880 1.00 93.38 110 ILE A C 1
ATOM 883 O O . ILE A 1 110 ? 14.251 -7.195 6.784 1.00 93.38 110 ILE A O 1
ATOM 887 N N . GLU A 1 111 ? 16.274 -7.790 6.039 1.00 95.56 111 GLU A N 1
ATOM 888 C CA . GLU A 1 111 ? 16.953 -7.490 7.300 1.00 95.56 111 GLU A CA 1
ATOM 889 C C . GLU A 1 111 ? 16.817 -6.009 7.687 1.00 95.56 111 GLU A C 1
ATOM 891 O O . GLU A 1 111 ? 16.459 -5.684 8.824 1.00 95.56 111 GLU A O 1
ATOM 896 N N . ARG A 1 112 ? 17.014 -5.095 6.728 1.00 94.88 112 ARG A N 1
ATOM 897 C CA . ARG A 1 112 ? 16.811 -3.654 6.956 1.00 94.88 112 ARG A CA 1
ATOM 898 C C . ARG A 1 112 ? 15.381 -3.346 7.390 1.00 94.88 112 ARG A C 1
ATOM 900 O O . ARG A 1 112 ? 15.182 -2.541 8.301 1.00 94.88 112 ARG A O 1
ATOM 907 N N . GLN A 1 113 ? 14.391 -3.992 6.771 1.00 94.81 113 GLN A N 1
ATOM 908 C CA . GLN A 1 113 ? 12.990 -3.843 7.171 1.00 94.81 113 GLN A CA 1
ATOM 909 C C . GLN A 1 113 ? 12.769 -4.336 8.605 1.00 94.81 113 GLN A C 1
ATOM 911 O O . GLN A 1 113 ? 12.132 -3.640 9.397 1.00 94.81 113 GLN A O 1
ATOM 916 N N . GLN A 1 114 ? 13.350 -5.477 8.981 1.00 92.38 114 GLN A N 1
ATOM 917 C CA . GLN A 1 114 ? 13.218 -6.018 10.333 1.00 92.38 114 GLN A CA 1
ATOM 918 C C . GLN A 1 114 ? 13.843 -5.096 11.391 1.00 92.38 114 GLN A C 1
ATOM 920 O O . GLN A 1 114 ? 13.258 -4.885 12.456 1.00 92.38 114 GLN A O 1
ATOM 925 N N . GLN A 1 115 ? 14.990 -4.481 11.092 1.00 93.94 115 GLN A N 1
ATOM 926 C CA . GLN A 1 115 ? 15.622 -3.490 11.968 1.00 93.94 115 GLN A CA 1
ATOM 927 C C . GLN A 1 115 ? 14.754 -2.233 12.132 1.00 93.94 115 GLN A C 1
ATOM 929 O O . GLN A 1 115 ? 14.602 -1.727 13.247 1.00 93.94 115 GLN A O 1
ATOM 934 N N . GLN A 1 116 ? 14.134 -1.746 11.052 1.00 91.75 116 GLN A N 1
ATOM 935 C CA . GLN A 1 116 ? 13.201 -0.617 11.107 1.00 91.75 116 GLN A CA 1
ATOM 936 C C . GLN A 1 116 ? 11.957 -0.944 11.939 1.00 91.75 116 GLN A C 1
ATOM 938 O O . GLN A 1 116 ? 11.583 -0.144 12.796 1.00 91.75 116 GLN A O 1
ATOM 943 N N . ILE A 1 117 ? 11.363 -2.126 11.749 1.00 90.44 117 ILE A N 1
ATOM 944 C CA . ILE A 1 117 ? 10.226 -2.606 12.547 1.00 90.44 117 ILE A CA 1
ATOM 945 C C . ILE A 1 117 ? 10.608 -2.665 14.027 1.00 90.44 117 ILE A C 1
ATOM 947 O O . ILE A 1 117 ? 9.901 -2.101 14.859 1.00 90.44 117 ILE A O 1
ATOM 951 N N . ASN A 1 118 ? 11.753 -3.260 14.367 1.00 91.31 118 ASN A N 1
ATOM 952 C CA . ASN A 1 118 ? 12.221 -3.338 15.753 1.00 91.31 118 ASN A CA 1
ATOM 953 C C . ASN A 1 118 ? 12.512 -1.943 16.343 1.00 91.31 118 ASN A C 1
ATOM 955 O O . ASN A 1 118 ? 12.218 -1.680 17.514 1.00 91.31 118 ASN A O 1
ATOM 959 N N . SER A 1 119 ? 13.031 -1.011 15.53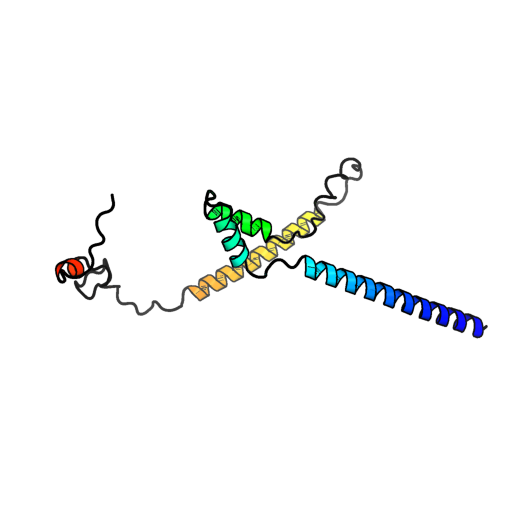4 1.00 88.81 119 SER A N 1
ATOM 960 C CA . SER A 1 119 ? 13.223 0.388 15.938 1.00 88.81 119 SER A CA 1
ATOM 961 C C . SER A 1 119 ? 11.889 1.082 16.215 1.00 88.81 119 SER A C 1
ATOM 963 O O . SER A 1 119 ? 11.766 1.806 17.200 1.00 88.81 119 SER A O 1
ATOM 965 N N . ILE A 1 120 ? 10.876 0.845 15.380 1.00 86.19 120 ILE A N 1
ATOM 966 C CA . ILE A 1 120 ? 9.535 1.393 15.581 1.00 86.19 120 ILE A CA 1
ATOM 967 C C . ILE A 1 120 ? 8.913 0.782 16.828 1.00 86.19 120 ILE A C 1
ATOM 969 O O . ILE A 1 120 ? 8.488 1.548 17.675 1.00 86.19 120 ILE A O 1
ATOM 973 N N . LEU A 1 121 ? 8.924 -0.543 16.994 1.00 85.56 121 LEU A N 1
ATOM 974 C CA . LEU A 1 121 ? 8.341 -1.226 18.155 1.00 85.56 121 LEU A CA 1
ATOM 975 C C . LEU A 1 121 ? 8.972 -0.775 19.481 1.00 85.56 121 LEU A C 1
ATOM 977 O O . LEU A 1 121 ? 8.256 -0.510 20.448 1.00 85.56 121 LEU A O 1
ATOM 981 N N . SER A 1 122 ? 10.300 -0.620 19.519 1.00 78.19 122 SER A N 1
ATOM 982 C CA . SER A 1 122 ? 11.005 -0.099 20.702 1.00 78.19 122 SER A CA 1
ATOM 983 C C . SER A 1 122 ? 10.683 1.374 20.985 1.00 78.19 122 SER A C 1
ATOM 985 O O . SER A 1 122 ? 10.541 1.755 22.146 1.00 78.19 122 SER A O 1
ATOM 987 N N . LYS A 1 123 ? 10.497 2.202 19.948 1.00 77.38 123 LYS A N 1
ATOM 988 C CA . LYS A 1 123 ? 10.086 3.612 20.087 1.00 77.38 123 LYS A CA 1
ATOM 989 C C . LYS A 1 123 ? 8.591 3.774 20.393 1.00 77.38 123 LYS A C 1
ATOM 991 O O . LYS A 1 123 ? 8.209 4.672 21.140 1.00 77.38 123 LYS A O 1
ATOM 996 N N . SER A 1 124 ? 7.736 2.904 19.862 1.00 69.06 124 SER A N 1
ATOM 997 C CA . SER A 1 124 ? 6.278 2.954 20.001 1.00 69.06 124 SER A CA 1
ATOM 998 C C . SER A 1 124 ? 5.783 2.344 21.310 1.00 69.06 124 SER A C 1
ATOM 1000 O O . SER A 1 124 ? 4.649 2.600 21.700 1.00 69.06 124 SER A O 1
ATOM 1002 N N . GLY A 1 125 ? 6.630 1.610 22.038 1.00 60.72 125 GLY A N 1
ATOM 1003 C CA . GLY A 1 125 ? 6.338 1.153 23.401 1.00 60.72 125 GLY A CA 1
ATOM 1004 C C . GLY A 1 125 ? 6.265 2.273 24.452 1.00 60.72 125 GLY A C 1
ATOM 1005 O O . GLY A 1 125 ? 6.016 1.989 25.621 1.00 60.72 125 GLY A O 1
ATOM 1006 N N . SER A 1 126 ? 6.492 3.538 24.073 1.00 64.62 126 SER A N 1
ATOM 1007 C CA . SER A 1 126 ? 6.737 4.627 25.027 1.00 64.62 126 SER A CA 1
ATOM 1008 C C . SER A 1 126 ? 6.031 5.944 24.684 1.00 64.62 126 SER A C 1
ATOM 1010 O O . SER A 1 126 ? 6.612 7.021 24.789 1.00 64.62 126 SER A O 1
ATOM 1012 N N . THR A 1 127 ? 4.739 5.891 24.343 1.00 57.78 127 THR A N 1
ATOM 1013 C CA . THR A 1 127 ? 3.873 7.078 24.454 1.00 57.78 127 THR A CA 1
ATOM 1014 C C . THR A 1 127 ? 2.694 6.801 25.397 1.00 57.78 127 THR A C 1
ATOM 1016 O O . THR A 1 127 ? 1.789 6.026 25.121 1.00 57.78 127 THR A O 1
ATOM 1019 N N . CYS A 1 128 ? 2.806 7.414 26.582 1.00 56.28 128 CYS A N 1
ATOM 1020 C CA . CYS A 1 128 ? 1.797 7.660 27.619 1.00 56.28 128 CYS A CA 1
ATOM 1021 C C . CYS A 1 128 ? 0.973 6.485 28.198 1.00 56.28 128 CYS A C 1
ATOM 1023 O O . CYS A 1 128 ? -0.245 6.400 28.039 1.00 56.28 128 CYS A O 1
ATOM 1025 N N . ASN A 1 129 ? 1.593 5.696 29.087 1.00 61.25 129 ASN A N 1
ATOM 1026 C CA . ASN A 1 129 ? 0.830 5.006 30.138 1.00 61.25 129 ASN A CA 1
ATOM 1027 C C . ASN A 1 129 ? 1.563 4.845 31.488 1.00 61.25 129 ASN A C 1
ATOM 1029 O O . ASN A 1 129 ? 1.421 3.832 32.158 1.00 61.25 129 ASN A O 1
ATOM 1033 N N . LYS A 1 130 ? 2.357 5.841 31.913 1.00 58.22 130 LYS A N 1
ATOM 1034 C CA . LYS A 1 130 ? 3.037 5.816 33.230 1.00 58.22 130 LYS A CA 1
ATOM 1035 C C . LYS A 1 130 ? 2.225 6.439 34.382 1.00 58.22 130 LYS A C 1
ATOM 1037 O O . LYS A 1 130 ? 2.661 6.391 35.523 1.00 58.22 130 LYS A O 1
ATOM 1042 N N . HIS A 1 131 ? 1.022 6.962 34.110 1.00 60.91 131 HIS A N 1
ATOM 1043 C CA . HIS A 1 131 ? 0.145 7.582 35.119 1.00 60.91 131 HIS A CA 1
ATOM 1044 C C . HIS A 1 131 ? -1.342 7.227 34.972 1.00 60.91 131 HIS A C 1
ATOM 1046 O O . HIS A 1 131 ? -2.202 8.021 35.356 1.00 60.91 131 HIS A O 1
ATOM 1052 N N . ARG A 1 132 ? -1.708 6.065 34.414 1.00 62.25 132 ARG A N 1
ATOM 1053 C CA . ARG A 1 132 ? -3.116 5.657 34.496 1.00 62.25 132 ARG A CA 1
ATOM 1054 C C . ARG A 1 132 ? -3.355 4.926 35.799 1.00 62.25 132 ARG A C 1
ATOM 1056 O O . ARG A 1 132 ? -3.007 3.761 35.955 1.00 62.25 132 ARG A O 1
ATOM 1063 N N . LYS A 1 133 ? -4.006 5.641 36.718 1.00 71.44 133 LYS A N 1
ATOM 1064 C CA . LYS A 1 133 ? -4.839 5.010 37.742 1.00 71.44 133 LYS A CA 1
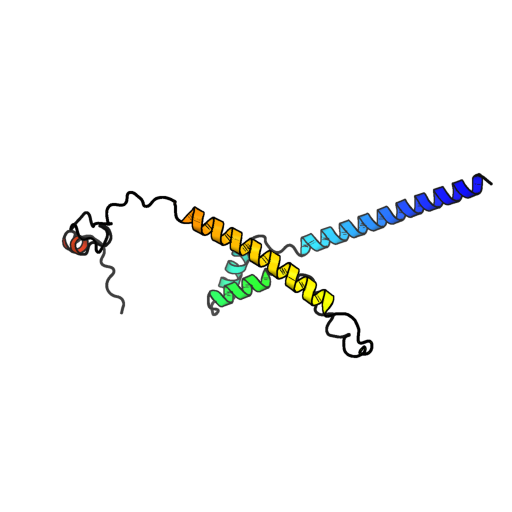ATOM 1065 C C . LYS A 1 133 ? -5.686 3.925 37.055 1.00 71.44 133 LYS A C 1
ATOM 1067 O O . LYS A 1 133 ? -6.135 4.163 35.925 1.00 71.44 133 LYS A O 1
ATOM 1072 N N . PRO A 1 134 ? -5.874 2.753 37.686 1.00 73.56 134 PRO A N 1
ATOM 1073 C CA . PRO A 1 134 ? -6.682 1.689 37.108 1.00 73.56 134 PRO A CA 1
ATOM 1074 C C . PRO A 1 134 ? -8.039 2.257 36.695 1.00 73.56 134 PRO A C 1
ATOM 1076 O O . PRO A 1 134 ? -8.610 3.101 37.388 1.00 73.56 134 PRO A O 1
ATOM 1079 N N . LEU A 1 135 ? -8.510 1.843 35.521 1.00 76.19 135 LEU A N 1
ATOM 1080 C CA . LEU A 1 135 ? -9.744 2.336 34.929 1.00 76.19 135 LEU A CA 1
ATOM 1081 C C . LEU A 1 135 ? -10.927 1.899 35.806 1.00 76.19 135 LEU A C 1
ATOM 1083 O O . LEU A 1 135 ? -11.418 0.784 35.684 1.00 76.19 135 LEU A O 1
ATOM 1087 N N . GLN A 1 136 ? -11.331 2.768 36.731 1.00 88.19 136 GLN A N 1
ATOM 1088 C CA . GLN A 1 136 ? -12.414 2.533 37.682 1.00 88.19 136 GLN A CA 1
ATOM 1089 C C . GLN A 1 136 ? -13.681 3.260 37.235 1.00 88.19 136 GLN A C 1
ATOM 1091 O O . GLN A 1 136 ? -13.648 4.411 36.791 1.00 88.19 136 GLN A O 1
ATOM 1096 N N . CYS A 1 137 ? -14.819 2.590 37.366 1.00 87.94 137 CYS A N 1
ATOM 1097 C CA . CYS A 1 137 ? -16.126 3.187 37.191 1.00 87.94 137 CYS A CA 1
ATOM 1098 C C . CYS A 1 137 ? -16.342 4.275 38.247 1.00 87.94 137 CYS A C 1
ATOM 1100 O O . CYS A 1 137 ? -16.412 3.983 39.435 1.00 87.94 137 CYS A O 1
ATOM 1102 N N . TRP A 1 138 ? -16.528 5.526 37.827 1.00 85.75 138 TRP A N 1
ATOM 1103 C CA . TRP A 1 138 ? -16.837 6.627 38.751 1.00 85.75 138 TRP A CA 1
ATOM 1104 C C . TRP A 1 138 ? -18.219 6.533 39.409 1.00 85.75 138 TRP A C 1
ATOM 1106 O O . TRP A 1 138 ? -18.502 7.293 40.324 1.00 85.75 138 TRP A O 1
ATOM 1116 N N . THR A 1 139 ? -19.075 5.620 38.946 1.00 85.31 139 THR A N 1
ATOM 1117 C CA . THR A 1 139 ? -20.453 5.470 39.440 1.00 85.31 139 THR A CA 1
ATOM 1118 C C . THR A 1 139 ? -20.561 4.432 40.551 1.00 85.31 139 THR A C 1
ATOM 1120 O O . THR A 1 139 ? -21.308 4.639 41.494 1.00 85.31 139 THR A O 1
ATOM 1123 N N . CYS A 1 140 ? -19.830 3.318 40.453 1.00 86.31 140 CYS A N 1
ATOM 1124 C CA . CYS A 1 140 ? -19.899 2.221 41.429 1.00 86.31 140 CYS A CA 1
ATOM 1125 C C . CYS A 1 140 ? -18.532 1.812 42.002 1.00 86.31 140 CYS A C 1
ATOM 1127 O O . CYS A 1 140 ? -18.458 0.901 42.817 1.00 86.31 140 CYS A O 1
ATOM 1129 N N . GLY A 1 141 ? -17.435 2.426 41.549 1.00 86.81 141 GLY A N 1
ATOM 1130 C CA . GLY A 1 141 ? -16.075 2.120 42.004 1.00 86.81 141 GLY A CA 1
ATOM 1131 C C . GLY A 1 141 ? -15.454 0.841 41.425 1.00 86.81 141 GLY A C 1
ATOM 1132 O O . GLY A 1 141 ? -14.275 0.586 41.659 1.00 86.81 141 GLY A O 1
ATOM 1133 N N . SER A 1 142 ? -16.195 0.040 40.650 1.00 85.94 142 SER A N 1
ATOM 1134 C CA . SER A 1 142 ? -15.680 -1.213 40.077 1.00 85.94 142 SER A CA 1
ATOM 1135 C C . SER A 1 142 ? -14.609 -0.974 39.005 1.00 85.94 142 SER A C 1
ATOM 1137 O O . SER A 1 142 ? -14.747 -0.087 38.168 1.00 85.94 142 SER A O 1
ATOM 1139 N N . THR A 1 143 ? -13.565 -1.805 38.981 1.00 88.44 143 THR A N 1
ATOM 1140 C CA . THR A 1 143 ? -12.519 -1.829 37.936 1.00 88.44 143 THR A CA 1
ATOM 1141 C C . THR A 1 143 ? -12.905 -2.653 36.704 1.00 88.44 143 THR A C 1
ATOM 1143 O O . THR A 1 143 ? -12.169 -2.669 35.722 1.00 88.44 143 THR A O 1
ATOM 1146 N N . SER A 1 144 ? -14.044 -3.355 36.738 1.00 87.38 144 SER A N 1
ATOM 1147 C CA . SER A 1 144 ? -14.489 -4.225 35.639 1.00 87.38 144 SER A CA 1
ATOM 1148 C C . SER A 1 144 ? -15.010 -3.436 34.430 1.00 87.38 144 SER A C 1
ATOM 1150 O O . SER A 1 144 ? -14.987 -3.933 33.306 1.00 87.38 144 SER A O 1
ATOM 1152 N N . HIS A 1 145 ? -15.465 -2.198 34.635 1.00 86.38 145 HIS A N 1
ATOM 1153 C CA . HIS A 1 145 ? -16.061 -1.371 33.590 1.00 86.38 145 HIS A CA 1
ATOM 1154 C C . HIS A 1 145 ? -15.815 0.124 33.831 1.00 86.38 145 HIS A C 1
ATOM 1156 O O . HIS A 1 145 ? -15.453 0.560 34.918 1.00 86.38 145 HIS A O 1
ATOM 1162 N N . ILE A 1 146 ? -16.065 0.936 32.804 1.00 88.25 146 ILE A N 1
ATOM 1163 C CA . ILE A 1 146 ? -16.098 2.404 32.899 1.00 88.25 146 ILE A CA 1
ATOM 1164 C C . ILE A 1 146 ? -17.510 2.906 33.182 1.00 88.25 146 ILE A C 1
ATOM 1166 O O . ILE A 1 146 ? -18.475 2.217 32.873 1.00 88.25 146 ILE A O 1
ATOM 1170 N N . ASN A 1 147 ? -17.650 4.150 33.651 1.00 85.38 147 ASN A N 1
ATOM 1171 C CA . ASN A 1 147 ? -18.947 4.791 33.938 1.00 85.38 147 ASN A CA 1
ATOM 1172 C C . ASN A 1 147 ? -19.992 4.594 32.809 1.00 85.38 147 ASN A C 1
ATOM 1174 O O . ASN A 1 147 ? -21.153 4.282 33.064 1.00 85.38 147 ASN A O 1
ATOM 1178 N N . ARG A 1 148 ? -19.560 4.662 31.540 1.00 83.00 148 ARG A N 1
ATOM 1179 C CA . ARG A 1 148 ? -20.431 4.453 30.365 1.00 83.00 148 ARG A CA 1
ATOM 1180 C C . ARG A 1 148 ? -21.061 3.059 30.284 1.00 83.00 148 ARG A C 1
ATOM 1182 O O . ARG A 1 148 ? -22.132 2.934 29.708 1.00 83.00 148 ARG A O 1
ATOM 1189 N N . ASN A 1 149 ? -20.403 2.047 30.839 1.00 82.50 149 ASN A N 1
ATOM 1190 C CA . ASN A 1 149 ? -20.851 0.657 30.842 1.00 82.50 149 ASN A CA 1
ATOM 1191 C C . ASN A 1 149 ? -21.222 0.187 32.260 1.00 82.50 149 ASN A C 1
ATOM 1193 O O . ASN A 1 149 ? -21.153 -0.998 32.568 1.00 82.50 149 ASN A O 1
ATOM 1197 N N . CYS A 1 150 ? -21.560 1.128 33.150 1.00 86.88 150 CYS A N 1
ATOM 1198 C CA . CYS A 1 150 ? -21.979 0.801 34.503 1.00 86.88 150 CYS A CA 1
ATOM 1199 C C . CYS A 1 150 ? -23.372 0.161 34.486 1.00 86.88 150 CYS A C 1
ATOM 1201 O O . CYS A 1 150 ? -24.322 0.826 34.061 1.00 86.88 150 CYS A O 1
ATOM 1203 N N . PRO A 1 151 ? -23.530 -1.078 34.983 1.00 84.25 151 PRO A N 1
ATOM 1204 C CA . PRO A 1 151 ? -24.830 -1.743 35.024 1.00 84.25 151 PRO A CA 1
ATOM 1205 C C . PRO A 1 151 ? -25.820 -0.976 35.911 1.00 84.25 151 PRO A C 1
ATOM 1207 O O . PRO A 1 151 ? -26.996 -0.867 35.580 1.00 84.25 151 PRO A O 1
ATOM 1210 N N . GLN A 1 152 ? -25.330 -0.334 36.976 1.00 81.06 152 GLN A N 1
ATOM 1211 C CA . GLN A 1 152 ? -26.149 0.457 37.897 1.00 81.06 152 GLN A CA 1
ATOM 1212 C C . GLN A 1 152 ? -26.708 1.735 37.256 1.00 81.06 152 GLN A C 1
ATOM 1214 O O . GLN A 1 152 ? -27.775 2.210 37.633 1.00 81.06 152 GLN A O 1
ATOM 1219 N N . ARG A 1 153 ? -26.042 2.264 36.219 1.00 71.62 153 ARG A N 1
ATOM 1220 C CA . ARG A 1 153 ? -26.505 3.460 35.498 1.00 71.62 153 ARG A CA 1
ATOM 1221 C C . ARG A 1 153 ? -27.805 3.213 34.725 1.00 71.62 153 ARG A C 1
ATOM 1223 O O . ARG A 1 153 ? -28.524 4.171 34.459 1.00 71.62 153 ARG A O 1
ATOM 1230 N N . ARG A 1 154 ? -28.103 1.957 34.367 1.00 64.12 154 ARG A N 1
ATOM 1231 C CA . ARG A 1 154 ? -29.389 1.574 33.759 1.00 64.12 154 ARG A CA 1
ATOM 1232 C C . ARG A 1 154 ? -30.527 1.514 34.782 1.00 64.12 154 ARG A C 1
ATOM 1234 O O . ARG A 1 154 ? -31.670 1.687 34.392 1.00 64.12 154 ARG A O 1
ATOM 1241 N N . MET A 1 155 ? -30.216 1.318 36.064 1.00 64.44 155 MET A N 1
ATOM 1242 C CA . MET A 1 155 ? -31.221 1.163 37.122 1.00 64.44 155 MET A CA 1
ATOM 1243 C C . MET A 1 155 ? -31.648 2.505 37.742 1.00 64.44 155 MET A C 1
ATOM 1245 O O . MET A 1 155 ? -32.813 2.680 38.072 1.00 64.44 155 MET A O 1
ATOM 1249 N N . GLU A 1 156 ? -30.734 3.475 37.856 1.00 62.03 156 GLU A N 1
ATOM 1250 C CA . GLU A 1 156 ? -31.000 4.779 38.502 1.00 62.03 156 GLU A CA 1
ATOM 1251 C C . GLU A 1 156 ? -31.779 5.766 37.602 1.00 62.03 156 GLU A C 1
ATOM 1253 O O . GLU A 1 156 ? -32.360 6.735 38.083 1.00 62.03 156 GLU A O 1
ATOM 1258 N N . ASN A 1 157 ? -31.792 5.563 36.278 1.00 58.72 157 ASN A N 1
ATOM 1259 C CA . ASN A 1 157 ? -32.402 6.507 35.338 1.00 58.72 157 ASN A CA 1
ATOM 1260 C C . ASN A 1 157 ? -33.378 5.809 34.372 1.00 58.72 157 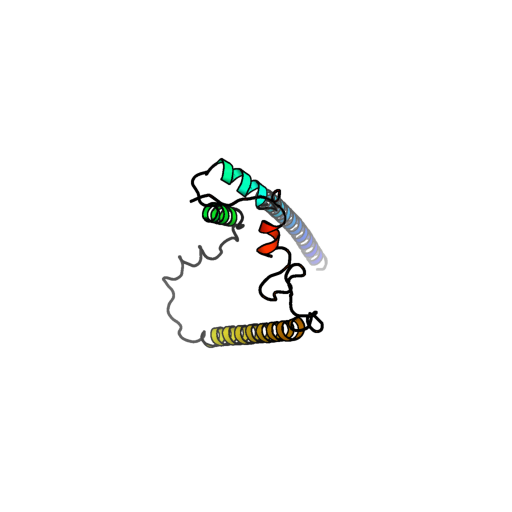ASN A C 1
ATOM 1262 O O . ASN A 1 157 ? -32.963 5.407 33.281 1.00 58.72 157 ASN A O 1
ATOM 1266 N N . PRO A 1 158 ? -34.682 5.725 34.704 1.00 56.47 158 PRO A N 1
ATOM 1267 C CA . PRO A 1 158 ? -35.685 5.032 33.888 1.00 56.47 158 PRO A CA 1
ATOM 1268 C C . PRO A 1 158 ? -36.010 5.726 32.550 1.00 56.47 158 PRO A C 1
ATOM 1270 O O . PRO A 1 158 ? -36.932 5.325 31.853 1.00 56.47 158 PRO A O 1
ATOM 1273 N N . ARG A 1 159 ? -35.280 6.782 32.159 1.00 58.53 159 ARG A N 1
ATOM 1274 C CA . ARG A 1 159 ? -35.485 7.503 30.885 1.00 58.53 159 ARG A CA 1
ATOM 1275 C C . ARG A 1 159 ? -34.383 7.241 29.848 1.00 58.53 159 ARG A C 1
ATOM 1277 O O . ARG A 1 159 ? -34.238 7.996 28.889 1.00 58.53 159 ARG A O 1
ATOM 1284 N N . GLY A 1 160 ? -33.558 6.211 30.052 1.00 59.66 160 GLY A N 1
ATOM 1285 C CA . GLY A 1 160 ? -32.274 6.039 29.370 1.00 59.66 160 GLY A CA 1
ATOM 1286 C C . GLY A 1 160 ? -32.137 4.829 28.443 1.00 59.66 160 GLY A C 1
ATOM 1287 O O . GLY A 1 160 ? -31.211 4.054 28.647 1.00 59.66 160 GLY A O 1
ATOM 1288 N N . ARG A 1 161 ? -32.953 4.752 27.381 1.00 60.25 161 ARG A N 1
ATOM 1289 C CA . ARG A 1 161 ? -32.771 3.910 26.172 1.00 60.25 161 ARG A CA 1
ATOM 1290 C C . ARG A 1 161 ? -32.539 2.410 26.410 1.00 60.25 161 ARG A C 1
ATOM 1292 O O . ARG A 1 161 ? -31.409 1.906 26.403 1.00 60.25 161 ARG A O 1
ATOM 1299 N N . ASP A 1 162 ? -33.652 1.699 26.426 1.00 51.19 162 ASP A N 1
ATOM 1300 C CA . ASP A 1 162 ? -33.715 0.267 26.179 1.00 51.19 162 ASP A CA 1
ATOM 1301 C C . ASP A 1 162 ? -33.633 0.048 24.665 1.00 51.19 162 ASP A C 1
ATOM 1303 O O . ASP A 1 162 ? -34.550 0.369 23.919 1.00 51.19 162 ASP A O 1
ATOM 1307 N N . ASN A 1 163 ? -32.492 -0.453 24.199 1.00 57.53 163 ASN A N 1
ATOM 1308 C CA . ASN A 1 163 ? -32.432 -1.216 22.957 1.00 57.53 163 ASN A CA 1
ATOM 1309 C C . ASN A 1 163 ? -32.068 -2.638 23.386 1.00 57.53 163 ASN A C 1
ATOM 1311 O O . ASN A 1 163 ? -30.905 -3.041 23.366 1.00 57.53 163 ASN A O 1
ATOM 1315 N N . ALA A 1 164 ? -33.065 -3.332 23.920 1.00 58.81 164 ALA A N 1
ATOM 1316 C CA . ALA A 1 164 ? -33.024 -4.744 24.243 1.00 58.81 164 ALA A CA 1
ATOM 1317 C C . ALA A 1 164 ? -34.335 -5.326 23.721 1.00 58.81 164 ALA A C 1
ATOM 1319 O O . ALA A 1 164 ? -35.389 -4.958 24.228 1.00 58.81 164 ALA A O 1
ATOM 1320 N N . LEU A 1 165 ? -34.204 -6.141 22.670 1.00 55.25 165 LEU A N 1
ATOM 1321 C CA . LEU A 1 165 ? -35.129 -7.107 22.061 1.00 55.25 165 LEU A CA 1
ATOM 1322 C C . LEU A 1 165 ? -35.031 -6.997 20.533 1.00 55.25 165 LEU A C 1
ATOM 1324 O O . LEU A 1 165 ? -35.779 -6.271 19.889 1.00 55.25 165 LEU A O 1
ATOM 1328 N N . ASN A 1 166 ? -34.075 -7.728 19.965 1.00 42.62 166 ASN A N 1
ATOM 1329 C CA . ASN A 1 166 ? -34.313 -8.392 18.692 1.00 42.62 166 ASN A CA 1
ATOM 1330 C C . ASN A 1 166 ? -33.661 -9.773 18.796 1.00 42.62 166 ASN A C 1
ATOM 1332 O O . ASN A 1 166 ? -32.436 -9.869 18.908 1.00 42.62 166 ASN A O 1
ATOM 1336 N N . GLU A 1 167 ? -34.524 -10.782 18.896 1.00 40.53 167 GLU A N 1
ATOM 1337 C CA . GLU A 1 167 ? -34.218 -12.197 18.662 1.00 40.53 167 GLU A CA 1
ATOM 1338 C C . GLU A 1 167 ? -33.740 -12.419 17.219 1.00 40.53 167 GLU A C 1
ATOM 1340 O O . GLU A 1 167 ? -34.129 -11.621 16.327 1.00 40.53 167 GLU A O 1
#

pLDDT: mean 71.01, std 15.92, range [39.59, 95.56]

Secondary structure (DSSP, 8-state):
--HHHHHHHHHHHHHHHHHHHHHHHHHHHHHHHHHHT---S-SHHHHHHHHHH-TTS-HHHHHHHHHHHHS-----TTSSGGGS-SS--------HHHHHHHHHHHHHHHHHHHHHHHHHHHHHTTSS-SS------TTT--SSS-GGG-THHHHH-TTS-------

Foldseek 3Di:
DVVVVVVVVVVVVVVVVVVVVVVVVVVVVVVVVCVVQDDPPDLVVVLVVVCVVCVPDDPVRSVVVSVVVSPRPPVPPPVVVVPPPPDDDDDPDDDPVVVVVVVVVVVVVVVVVVVVVVVCVVVVVDDDDPDDDQQAAPVPRDSPDHVVPDPVVCVVDVVDDDPDDDD

InterPro domains:
  IPR001878 Zinc finger, CCHC-type [PS50158] (137-152)
  IPR001878 Zinc finger, CCHC-type [SM00343] (136-152)
  IPR036875 Zinc finger, CCHC-type superfamily [SSF57756] (127-154)

Organism: Mytilus coruscus (NCBI:txid42192)

Radius of gyration: 34.11 Å; chains: 1; bounding box: 74×49×92 Å

Sequence (167 aa):
MSDVEDEAVTQLREEVERLAVMVKEQDEKLQKQDNVTRAPDSIKPVVMMNSRRSPELKFFELRDKAVHWLRRPVADKKSAINQEVQSANFEEGGSTSNLLEVVKRQEAMIERQQQQINSILSKSGSTCNKHRKPLQCWTCGSTSHINRNCPQRRMENPRGRDNALNE